Protein AF-T0ZL33-F1 (afdb_monomer_lite)

Organism: NCBI:txid410659

Structure (mmCIF, N/CA/C/O backbone):
data_AF-T0ZL33-F1
#
_entry.id   AF-T0ZL33-F1
#
loop_
_atom_site.group_PDB
_atom_site.id
_atom_site.type_symbol
_atom_site.label_atom_id
_atom_site.label_alt_id
_atom_site.label_comp_id
_atom_site.label_asym_id
_atom_site.label_entity_id
_atom_site.label_seq_id
_atom_site.pdbx_PDB_ins_code
_atom_site.Cartn_x
_atom_site.Cartn_y
_atom_site.Cartn_z
_atom_site.occupancy
_atom_site.B_iso_or_equiv
_atom_site.auth_seq_id
_atom_site.auth_comp_id
_atom_site.auth_asym_id
_atom_site.auth_atom_id
_atom_site.pdbx_PDB_model_num
ATOM 1 N N . MET A 1 1 ? -20.152 -10.046 13.032 1.00 84.88 1 MET A N 1
ATOM 2 C CA . MET A 1 1 ? -20.599 -8.985 12.098 1.00 84.88 1 MET A CA 1
ATOM 3 C C . MET A 1 1 ? -19.431 -8.149 11.570 1.00 84.88 1 MET A C 1
ATOM 5 O O . MET A 1 1 ? -19.136 -8.280 10.393 1.00 84.88 1 MET A O 1
ATOM 9 N N . TRP A 1 2 ? -18.738 -7.336 12.386 1.00 95.06 2 TRP A N 1
ATOM 10 C CA . TRP A 1 2 ? -17.599 -6.512 11.920 1.00 95.06 2 TRP A CA 1
ATOM 11 C C . TRP A 1 2 ? -16.377 -7.321 11.488 1.00 95.06 2 TRP A C 1
ATOM 13 O O . TRP A 1 2 ? -15.797 -7.052 10.443 1.00 95.06 2 TRP A O 1
ATOM 23 N N . VAL A 1 3 ? -16.032 -8.362 12.246 1.00 95.75 3 VAL A N 1
ATOM 24 C CA . VAL A 1 3 ? -14.968 -9.305 11.871 1.00 95.75 3 VAL A CA 1
ATOM 25 C C . VAL A 1 3 ? -15.280 -9.951 10.525 1.00 95.75 3 VAL A C 1
ATOM 27 O O . VAL A 1 3 ? -14.455 -9.922 9.628 1.00 95.75 3 VAL A O 1
ATOM 30 N N . ASP A 1 4 ? -16.504 -10.442 10.325 1.00 96.56 4 ASP A N 1
ATOM 31 C CA . ASP A 1 4 ? -16.884 -11.087 9.061 1.00 96.56 4 ASP A CA 1
ATOM 32 C C . ASP A 1 4 ? -16.898 -10.107 7.876 1.00 96.56 4 ASP A C 1
ATOM 34 O O . ASP A 1 4 ? -16.782 -10.537 6.733 1.00 96.56 4 ASP A O 1
ATOM 38 N N . ARG A 1 5 ? -17.065 -8.800 8.123 1.00 96.81 5 ARG A N 1
ATOM 39 C CA . ARG A 1 5 ? -16.884 -7.757 7.101 1.00 96.81 5 ARG A CA 1
ATOM 40 C C . ARG A 1 5 ? -15.403 -7.547 6.784 1.00 96.81 5 ARG A C 1
ATOM 42 O O . ARG A 1 5 ? -15.062 -7.479 5.614 1.00 96.81 5 ARG A O 1
ATOM 49 N N . ALA A 1 6 ? -14.536 -7.516 7.797 1.00 96.69 6 ALA A N 1
ATOM 50 C CA . ALA A 1 6 ? -13.084 -7.422 7.623 1.00 96.69 6 ALA A CA 1
ATOM 51 C C . ALA A 1 6 ? -12.513 -8.615 6.842 1.00 96.69 6 ALA A C 1
ATOM 53 O O . ALA A 1 6 ? -11.713 -8.445 5.925 1.00 96.69 6 ALA A O 1
ATOM 54 N N . LEU A 1 7 ? -12.965 -9.828 7.172 1.00 96.06 7 LEU A N 1
ATOM 55 C CA . LEU A 1 7 ? -12.527 -11.042 6.486 1.00 96.06 7 LEU A CA 1
ATOM 56 C C . LEU A 1 7 ? -12.995 -11.052 5.035 1.00 96.06 7 LEU A C 1
ATOM 58 O O . LEU A 1 7 ? -12.178 -11.287 4.158 1.00 96.06 7 LEU A O 1
ATOM 62 N N . ARG A 1 8 ? -14.258 -10.686 4.775 1.00 96.75 8 ARG A N 1
ATOM 63 C CA . ARG A 1 8 ? -14.769 -10.532 3.405 1.00 96.75 8 ARG A CA 1
ATOM 64 C C . ARG A 1 8 ? -14.008 -9.473 2.613 1.00 96.75 8 ARG A C 1
ATOM 66 O O . ARG A 1 8 ? -13.674 -9.697 1.459 1.00 96.75 8 ARG A O 1
ATOM 73 N N . ALA A 1 9 ? -13.711 -8.330 3.231 1.00 95.94 9 ALA A N 1
ATOM 74 C CA . ALA A 1 9 ? -12.959 -7.260 2.583 1.00 95.94 9 ALA A CA 1
ATOM 75 C C . ALA A 1 9 ? -11.508 -7.659 2.270 1.00 95.94 9 ALA A C 1
ATOM 77 O O . ALA A 1 9 ? -10.934 -7.120 1.331 1.00 95.94 9 ALA A O 1
ATOM 78 N N . SER A 1 10 ? -10.922 -8.594 3.028 1.00 96.12 10 SER A N 1
ATOM 79 C CA . SER A 1 10 ? -9.551 -9.079 2.819 1.00 96.12 10 SER A CA 1
ATOM 80 C C . SER A 1 10 ? -9.443 -10.410 2.065 1.00 96.12 10 SER A C 1
ATOM 82 O O . SER A 1 10 ? -8.356 -10.987 1.995 1.00 96.12 10 SER A O 1
ATOM 84 N N . GLU A 1 11 ? -10.534 -10.899 1.469 1.00 95.19 11 GLU A N 1
ATOM 85 C CA . GLU A 1 11 ? -10.508 -12.105 0.638 1.00 95.19 11 GLU A CA 1
ATOM 86 C C . GLU A 1 11 ? -9.528 -11.955 -0.539 1.00 95.19 11 GLU A C 1
ATOM 88 O O . GLU A 1 11 ? -9.545 -10.967 -1.271 1.00 95.19 11 GLU A O 1
ATOM 93 N N . GLY A 1 12 ? -8.660 -12.955 -0.719 1.00 92.44 12 GLY A N 1
ATOM 94 C CA . GLY A 1 12 ? -7.646 -12.968 -1.779 1.00 92.44 12 GLY A CA 1
ATOM 95 C C . GLY A 1 12 ? -6.388 -12.140 -1.493 1.00 92.44 12 GLY A C 1
ATOM 96 O O . GLY A 1 12 ? -5.542 -12.028 -2.376 1.00 92.44 12 GLY A O 1
ATOM 97 N N . ILE A 1 13 ? -6.243 -11.578 -0.288 1.00 93.44 13 ILE A N 1
ATOM 98 C CA . ILE A 1 13 ? 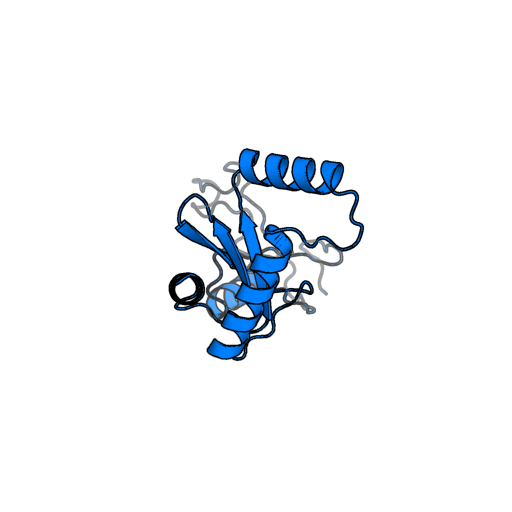-5.062 -10.809 0.122 1.00 93.44 13 ILE A CA 1
ATOM 99 C C . ILE A 1 13 ? -4.279 -11.597 1.169 1.00 93.44 13 ILE A C 1
ATOM 101 O O . ILE A 1 13 ? -4.837 -12.062 2.161 1.00 93.44 13 ILE A O 1
ATOM 105 N N . GLU A 1 14 ? -2.968 -11.705 0.971 1.00 93.62 14 GLU A N 1
ATOM 106 C CA . GLU A 1 14 ? -2.056 -12.302 1.944 1.00 93.62 14 GLU A CA 1
ATOM 107 C C . GLU A 1 14 ? -1.624 -11.260 2.981 1.00 93.62 14 GLU A C 1
ATOM 109 O O . GLU A 1 14 ? -1.076 -10.211 2.639 1.00 93.62 14 GLU A O 1
ATOM 114 N N . TRP A 1 15 ? -1.868 -11.545 4.259 1.00 95.50 15 TRP A N 1
ATOM 115 C CA . TRP A 1 15 ? -1.455 -10.693 5.371 1.00 95.50 15 TRP A CA 1
ATOM 116 C C . TRP A 1 15 ? -1.349 -11.498 6.665 1.00 95.50 15 TRP A C 1
ATOM 118 O O . TRP A 1 15 ? -2.025 -12.506 6.869 1.00 95.50 15 TRP A O 1
ATOM 128 N N . HIS A 1 16 ? -0.500 -11.018 7.562 1.00 95.81 16 HIS A N 1
ATOM 129 C CA . HIS A 1 16 ? -0.327 -11.527 8.912 1.00 95.81 16 HIS A CA 1
ATOM 130 C C . HIS A 1 16 ? -0.332 -10.392 9.939 1.00 95.81 16 HIS A C 1
ATOM 132 O O . HIS A 1 16 ? -0.976 -10.517 10.978 1.00 95.81 16 HIS A O 1
ATOM 138 N N . ARG A 1 17 ? 0.333 -9.264 9.651 1.00 96.44 17 ARG A N 1
ATOM 139 C CA . ARG A 1 17 ? 0.303 -8.069 10.513 1.00 96.44 17 ARG A CA 1
ATOM 140 C C . ARG A 1 17 ? -0.773 -7.101 10.055 1.00 96.44 17 ARG A C 1
ATOM 142 O O . ARG A 1 17 ? -0.819 -6.738 8.880 1.00 96.44 17 ARG A O 1
ATOM 149 N N . PHE A 1 18 ? -1.585 -6.612 10.982 1.00 97.31 18 PHE A N 1
ATOM 150 C CA . PHE A 1 18 ? -2.659 -5.683 10.648 1.00 97.31 18 PHE A CA 1
ATOM 151 C C . PHE A 1 18 ? -2.865 -4.608 11.711 1.00 97.31 18 PHE A C 1
ATOM 153 O O . PHE A 1 18 ? -2.431 -4.737 12.855 1.00 97.31 18 PHE A O 1
ATOM 160 N N . SER A 1 19 ? -3.569 -3.546 11.331 1.00 97.31 19 SER A N 1
ATOM 161 C CA . SER A 1 19 ? -4.074 -2.548 12.271 1.00 97.31 19 SER A CA 1
ATOM 162 C C . SER A 1 19 ? -5.563 -2.296 12.054 1.00 97.31 19 SER A C 1
ATOM 164 O O . SER A 1 19 ? -6.103 -2.526 10.971 1.00 97.31 19 SER A O 1
ATOM 166 N N . CYS A 1 20 ? -6.238 -1.864 13.117 1.00 96.62 20 CYS A N 1
ATOM 167 C CA . CYS A 1 20 ? -7.665 -1.566 13.117 1.00 96.62 20 CYS A CA 1
ATOM 168 C C . CYS A 1 20 ? -7.889 -0.089 13.431 1.00 96.62 20 CYS A C 1
ATOM 170 O O . CYS A 1 20 ? -7.389 0.428 14.432 1.00 96.62 20 CYS A O 1
ATOM 172 N N . GLY A 1 21 ? -8.668 0.572 12.587 1.00 95.75 21 GLY A N 1
ATOM 173 C CA . GLY A 1 21 ? -9.170 1.921 12.778 1.00 95.75 21 GLY A CA 1
ATOM 174 C C . GLY A 1 21 ? -10.690 1.948 12.699 1.00 95.75 21 GLY A C 1
ATOM 175 O O . GLY A 1 21 ? -11.322 1.051 12.147 1.00 95.75 21 GLY A O 1
ATOM 176 N N . SER A 1 22 ? -11.289 3.015 13.212 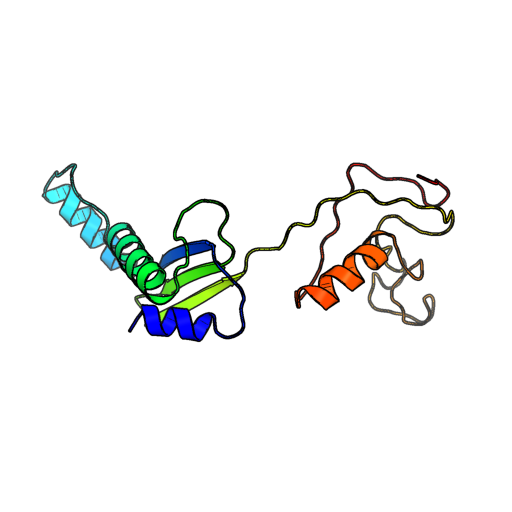1.00 96.12 22 SER A N 1
ATOM 177 C CA . SER A 1 22 ? -12.726 3.241 13.092 1.00 96.12 22 SER A CA 1
ATOM 178 C C . SER A 1 22 ? -13.029 4.707 12.822 1.00 96.12 22 SER A C 1
ATOM 180 O O . SER A 1 22 ? -12.347 5.600 13.336 1.00 96.12 22 SER A O 1
ATOM 182 N N . CYS A 1 23 ? -14.045 4.941 11.997 1.00 94.88 23 CYS A N 1
ATOM 183 C CA . CYS A 1 23 ? -14.660 6.233 11.746 1.00 94.88 23 CYS A CA 1
ATOM 184 C C . CYS A 1 23 ? -16.007 6.288 12.475 1.00 94.88 23 CYS A C 1
ATOM 186 O O . CYS A 1 23 ? -16.760 5.313 12.467 1.00 94.88 23 CYS A O 1
ATOM 188 N N . TRP A 1 24 ? -16.277 7.420 13.119 1.00 94.31 24 TRP A N 1
ATOM 189 C CA . TRP A 1 24 ? -17.452 7.653 13.954 1.00 94.31 24 TRP A CA 1
ATOM 190 C C . TRP A 1 24 ? -18.067 8.995 13.589 1.00 94.31 24 TRP A C 1
ATOM 192 O O . TRP A 1 24 ? -17.354 9.899 13.147 1.00 94.31 24 TRP A O 1
ATOM 202 N N . ASP A 1 25 ? -19.367 9.128 13.833 1.00 93.75 25 ASP A N 1
ATOM 203 C CA . ASP A 1 25 ? -20.057 10.410 13.762 1.00 93.75 25 ASP A CA 1
ATOM 204 C C . ASP A 1 25 ? -19.369 11.445 14.683 1.00 93.75 25 ASP A C 1
ATOM 206 O O . ASP A 1 25 ? -19.235 11.192 15.888 1.00 93.75 25 ASP A O 1
ATOM 210 N N . PRO A 1 26 ? -18.919 12.598 14.149 1.00 92.94 26 PRO A N 1
ATOM 211 C CA . PRO A 1 26 ? -18.339 13.668 14.953 1.00 92.94 26 PRO A CA 1
ATOM 212 C C . PRO A 1 26 ? -19.240 14.134 16.101 1.00 92.94 26 PRO A C 1
ATOM 214 O O . PRO A 1 26 ? -18.723 14.471 17.164 1.00 92.94 26 PRO A O 1
ATOM 217 N N . GLU A 1 27 ? -20.568 14.120 15.929 1.00 94.25 27 GLU A N 1
ATOM 218 C CA . GLU A 1 27 ? -21.503 14.504 16.992 1.00 94.25 27 GLU A CA 1
ATOM 219 C C . GLU A 1 27 ? -21.451 13.513 18.163 1.00 94.25 27 GLU A C 1
ATOM 221 O O . GLU A 1 27 ? -21.470 13.910 19.329 1.00 94.25 27 GLU A O 1
ATOM 226 N N . LEU A 1 28 ? -21.315 12.217 17.870 1.00 92.75 28 LEU A N 1
ATOM 227 C CA . LEU A 1 28 ? -21.179 11.181 18.893 1.00 92.75 28 LEU A CA 1
ATOM 228 C C . LEU A 1 28 ? -19.884 11.362 19.691 1.00 92.75 28 LEU A C 1
ATOM 230 O O . LEU A 1 28 ? -19.913 11.287 20.919 1.00 92.75 28 LEU A O 1
ATOM 234 N N . LEU A 1 29 ? -18.770 11.641 19.008 1.00 92.50 29 LEU A N 1
ATOM 235 C CA . LEU A 1 29 ? -17.483 11.887 19.666 1.00 92.50 29 LEU A CA 1
ATOM 236 C C . LEU A 1 29 ? -17.516 13.158 20.528 1.00 92.50 29 LEU A C 1
ATOM 238 O O . LEU A 1 29 ? -17.018 13.145 21.650 1.00 92.50 29 LEU A O 1
ATOM 242 N N . ALA A 1 30 ? -18.160 14.229 20.053 1.00 92.88 30 ALA A N 1
ATOM 243 C CA . ALA A 1 30 ? -18.323 15.459 20.829 1.00 92.88 30 ALA A CA 1
ATOM 244 C C . ALA A 1 30 ? -19.177 15.241 22.091 1.00 92.88 30 ALA A C 1
ATOM 246 O O . ALA A 1 30 ? -18.887 15.794 23.151 1.00 92.88 30 ALA A O 1
ATOM 247 N N . ARG A 1 31 ? -20.219 14.404 22.002 1.00 93.38 31 ARG A N 1
ATOM 248 C CA . ARG A 1 31 ? -21.046 14.026 23.159 1.00 93.38 31 ARG A CA 1
ATOM 249 C C . ARG A 1 31 ? -20.272 13.193 24.182 1.00 93.38 31 ARG A C 1
ATOM 251 O O . ARG A 1 31 ? -20.464 13.397 25.377 1.00 93.38 31 ARG A O 1
ATOM 258 N N . GLU A 1 32 ? -19.414 12.278 23.732 1.00 92.50 32 GLU A N 1
ATOM 259 C CA . GLU A 1 32 ? -18.500 11.529 24.608 1.00 92.50 32 GLU A CA 1
ATOM 260 C C . GLU A 1 32 ? -17.546 12.478 25.348 1.00 92.50 32 GLU A C 1
ATOM 262 O O . GLU A 1 32 ? -17.424 12.400 26.570 1.00 92.50 32 GLU A O 1
ATOM 267 N N . GLU A 1 33 ? -16.931 13.420 24.632 1.00 89.56 33 GLU A N 1
ATOM 268 C CA . GLU A 1 33 ? -16.006 14.398 25.213 1.00 89.56 33 GLU A CA 1
ATOM 269 C C . GLU A 1 33 ? -16.697 15.327 26.230 1.00 89.56 33 GLU A C 1
ATOM 271 O O . GLU A 1 33 ? -16.160 15.579 27.315 1.00 89.56 33 GLU A O 1
ATOM 276 N N . ALA A 1 34 ? -17.921 15.781 25.934 1.00 92.19 34 ALA A N 1
ATOM 277 C CA . ALA A 1 34 ? -18.726 16.567 26.869 1.00 92.19 34 ALA A CA 1
ATOM 278 C C . ALA A 1 34 ? -19.033 15.782 28.156 1.00 92.19 34 ALA A C 1
ATOM 280 O O . ALA A 1 34 ? -18.857 16.308 29.256 1.00 92.19 34 ALA A O 1
ATOM 281 N N . LEU A 1 35 ? -19.415 14.507 28.025 1.00 90.50 35 LEU A N 1
ATOM 282 C CA . LEU A 1 35 ? -19.683 13.624 29.160 1.00 90.50 35 LEU A CA 1
ATOM 283 C C . LEU A 1 35 ? -18.431 13.414 30.022 1.00 90.50 35 LEU A C 1
ATOM 285 O O . LEU A 1 35 ? -18.501 13.446 31.249 1.00 90.50 35 LEU A O 1
ATOM 289 N N . TRP A 1 36 ? -17.268 13.214 29.404 1.00 89.38 36 TRP A N 1
ATOM 290 C CA . TRP A 1 36 ? -16.011 13.081 30.143 1.00 89.38 36 TRP A CA 1
ATOM 291 C C . TRP A 1 36 ? -15.631 14.349 30.891 1.00 89.38 36 TRP A C 1
ATOM 293 O O . TRP A 1 36 ? -15.173 14.266 32.031 1.00 89.38 36 TRP A O 1
ATOM 303 N N . THR A 1 37 ? -15.852 15.506 30.269 1.00 88.50 37 THR A N 1
ATOM 304 C CA . THR A 1 37 ? -15.626 16.810 30.898 1.00 88.50 37 THR A CA 1
ATOM 305 C C . THR A 1 37 ? -16.522 16.991 32.121 1.00 88.50 37 THR A C 1
ATOM 307 O O . THR A 1 37 ? -16.050 17.440 33.162 1.00 88.50 37 THR A O 1
ATOM 310 N N . GLU A 1 38 ? -17.794 16.596 32.021 1.00 91.88 38 GLU A N 1
ATOM 311 C CA . GLU A 1 38 ? -18.757 16.664 33.124 1.00 91.88 38 GLU A CA 1
ATOM 312 C C . GLU A 1 38 ? -18.390 15.723 34.283 1.00 91.88 38 GLU A C 1
ATOM 314 O O . GLU A 1 38 ? -18.449 16.114 35.447 1.00 91.88 38 GLU A O 1
ATOM 319 N N . ILE A 1 39 ? -17.971 14.491 33.975 1.00 91.00 39 ILE A N 1
ATOM 320 C CA . ILE A 1 39 ? -17.614 13.481 34.983 1.00 91.00 39 ILE A CA 1
ATOM 321 C C . ILE A 1 39 ? -16.241 13.768 35.619 1.00 91.00 39 ILE A C 1
ATOM 323 O O . ILE A 1 39 ? -16.000 13.383 36.764 1.00 91.00 39 ILE A O 1
ATOM 327 N N . GLY A 1 40 ? -15.321 14.417 34.895 1.00 85.44 40 GLY A N 1
ATOM 328 C CA . GLY A 1 40 ? -13.985 14.768 35.389 1.00 85.44 40 GLY A CA 1
ATOM 329 C C . GLY A 1 40 ? -13.068 13.564 35.644 1.00 85.44 40 GLY A C 1
ATOM 330 O O . GLY A 1 40 ? -12.184 13.624 36.499 1.00 85.44 40 GLY A O 1
ATOM 331 N N . THR A 1 41 ? -13.279 12.445 34.943 1.00 80.50 41 THR A N 1
ATOM 332 C CA . THR A 1 41 ? -12.502 11.210 35.142 1.00 80.50 41 THR A CA 1
ATOM 333 C C . THR A 1 41 ? -11.253 11.156 34.263 1.00 80.50 41 THR A C 1
ATOM 335 O O . THR A 1 41 ? -11.308 11.403 33.063 1.00 80.50 41 THR A O 1
ATOM 338 N N . ALA A 1 42 ? -10.124 10.751 34.848 1.00 77.69 42 ALA A N 1
ATOM 339 C CA . ALA A 1 42 ? -8.878 10.488 34.122 1.00 77.69 42 ALA A CA 1
ATOM 340 C C . ALA A 1 42 ? -8.785 9.054 33.556 1.00 77.69 42 ALA A C 1
ATOM 342 O O . ALA A 1 42 ? -7.794 8.707 32.920 1.00 77.69 42 ALA A O 1
ATOM 343 N N . TRP A 1 43 ? -9.790 8.207 33.813 1.00 79.88 43 TRP A N 1
ATOM 344 C CA . TRP A 1 43 ? -9.756 6.765 33.522 1.00 79.88 43 TRP A CA 1
ATOM 345 C C . TRP A 1 43 ? -10.615 6.352 32.317 1.00 79.88 43 TRP A C 1
ATOM 347 O O . TRP A 1 43 ? -10.825 5.161 32.094 1.00 79.88 43 TRP A O 1
ATOM 357 N N . GLY A 1 44 ? -11.148 7.317 31.563 1.00 80.75 44 GLY A N 1
ATOM 358 C CA . GLY A 1 44 ? -11.970 7.054 30.383 1.00 80.75 44 GLY A CA 1
ATOM 359 C C . GLY A 1 44 ? -11.141 6.561 29.197 1.00 80.75 44 GLY A C 1
ATOM 360 O O . GLY A 1 44 ? -10.117 7.147 28.853 1.00 80.75 44 GLY A O 1
ATOM 361 N N . GLU A 1 45 ? -11.602 5.497 28.545 1.00 88.56 45 GLU A N 1
ATOM 362 C CA . GLU A 1 45 ? -11.127 5.102 27.221 1.00 88.56 45 GLU A CA 1
ATOM 363 C C . GLU A 1 45 ? -12.156 5.521 26.171 1.00 88.56 45 GLU A C 1
ATOM 365 O O . GLU A 1 45 ? -13.344 5.264 26.356 1.00 88.56 45 GLU A O 1
ATOM 370 N N . SER A 1 46 ? -11.704 6.112 25.057 1.00 90.69 46 SER A N 1
ATOM 371 C CA . SER A 1 46 ? -12.613 6.520 23.976 1.00 90.69 46 SER A CA 1
ATOM 372 C C . SER A 1 46 ? -13.286 5.321 23.340 1.00 90.69 46 SER A C 1
ATOM 374 O O . SER A 1 46 ? -12.662 4.272 23.142 1.00 90.69 46 SER A O 1
ATOM 376 N N . ILE A 1 47 ? -14.527 5.510 22.902 1.00 92.31 47 ILE A N 1
ATOM 377 C CA . ILE A 1 47 ? -15.272 4.518 22.130 1.00 92.31 47 ILE A CA 1
ATOM 378 C C . ILE A 1 47 ? -14.461 4.025 20.926 1.00 92.31 47 ILE A C 1
ATOM 380 O O . ILE A 1 47 ? -14.451 2.833 20.622 1.00 92.31 47 ILE A O 1
ATOM 384 N N . ARG A 1 48 ? -13.686 4.924 20.305 1.00 93.06 48 ARG A N 1
ATOM 385 C CA . ARG A 1 48 ? -12.756 4.612 19.217 1.00 93.06 48 ARG A CA 1
ATOM 386 C C . ARG A 1 48 ? -11.677 3.621 19.654 1.00 93.06 48 ARG A C 1
ATOM 388 O O . ARG A 1 48 ? -11.463 2.621 18.970 1.00 93.06 48 ARG A O 1
ATOM 395 N N . SER A 1 49 ? -10.981 3.898 20.757 1.00 92.81 49 SER A N 1
ATOM 396 C CA . SER A 1 49 ? -9.908 3.033 21.263 1.00 92.81 49 SER A CA 1
ATOM 397 C C . SER A 1 49 ? -10.453 1.678 21.710 1.00 92.81 49 SER A C 1
ATOM 399 O O . SER A 1 49 ? -9.944 0.639 21.280 1.00 92.81 49 SER A O 1
ATOM 401 N N . ALA A 1 50 ? -11.547 1.686 22.476 1.00 94.56 50 ALA A N 1
ATOM 402 C CA . ALA A 1 50 ? -12.188 0.476 22.971 1.00 94.56 50 ALA A CA 1
ATOM 403 C C . ALA A 1 50 ? -12.655 -0.421 21.815 1.00 94.56 50 ALA A C 1
ATOM 405 O O . ALA A 1 50 ? -12.342 -1.612 21.785 1.00 94.56 50 ALA A O 1
ATOM 406 N N . PHE A 1 51 ? -13.337 0.156 20.820 1.00 95.56 51 PHE A N 1
ATOM 407 C CA . PHE A 1 51 ? -13.786 -0.572 19.638 1.00 95.56 51 PHE A CA 1
ATOM 408 C C . PHE A 1 51 ? -12.617 -1.163 18.850 1.00 95.56 51 PHE A C 1
ATOM 410 O O . PHE A 1 51 ? -12.637 -2.353 18.544 1.00 95.56 51 PHE A O 1
ATOM 417 N N . ASN A 1 52 ? -11.583 -0.369 18.549 1.00 95.81 52 ASN A N 1
ATOM 418 C CA . ASN A 1 52 ? -10.439 -0.842 17.766 1.00 95.81 52 ASN A CA 1
ATOM 419 C C . ASN A 1 52 ? -9.705 -1.988 18.473 1.00 95.81 52 ASN A C 1
ATOM 421 O O . ASN A 1 52 ? -9.313 -2.953 17.817 1.00 95.81 52 ASN A O 1
ATOM 425 N N . ARG A 1 53 ? -9.550 -1.912 19.803 1.00 95.62 53 ARG A N 1
ATOM 426 C CA . ARG A 1 53 ? -8.915 -2.970 20.596 1.00 95.62 53 ARG A CA 1
ATOM 427 C C . ARG A 1 53 ? -9.729 -4.260 20.576 1.00 95.62 53 ARG A C 1
ATOM 429 O O . ARG A 1 53 ? -9.169 -5.319 20.300 1.00 95.62 53 ARG A O 1
ATOM 436 N N . GLU A 1 54 ? -11.023 -4.195 20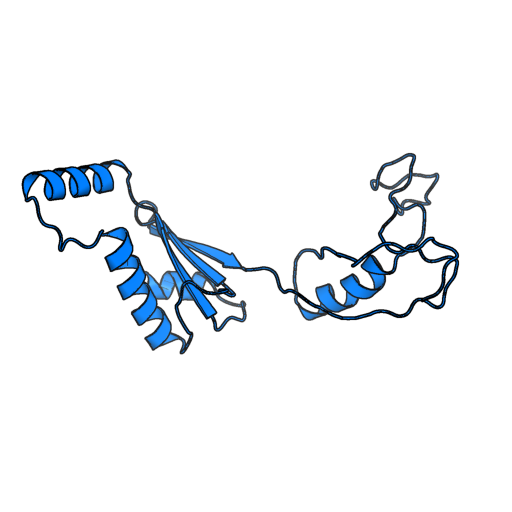.884 1.00 96.38 54 GLU A N 1
ATOM 437 C CA . GLU A 1 54 ? -11.860 -5.400 20.935 1.00 96.38 54 GLU A CA 1
ATOM 438 C C . GLU A 1 54 ? -12.059 -6.007 19.544 1.00 96.38 54 GLU A C 1
ATOM 440 O O . GLU A 1 54 ? -12.011 -7.225 19.382 1.00 96.38 54 GLU A O 1
ATOM 445 N N . TRP A 1 55 ? -12.198 -5.173 18.512 1.00 96.62 55 TRP A N 1
ATOM 446 C CA . TRP A 1 55 ? -12.266 -5.647 17.135 1.00 96.62 55 TRP 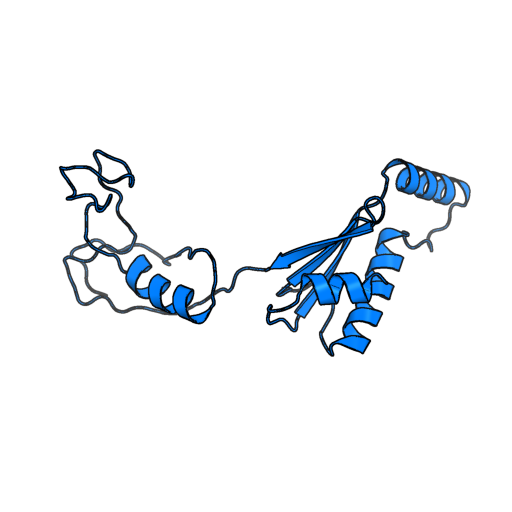A CA 1
ATOM 447 C C . TRP A 1 55 ? -10.966 -6.328 16.698 1.00 96.62 55 TRP A C 1
ATOM 449 O O . TRP A 1 55 ? -11.025 -7.414 16.119 1.00 96.62 55 TRP A O 1
ATOM 459 N N . GLY A 1 56 ? -9.813 -5.750 17.048 1.00 96.75 56 GLY A N 1
ATOM 460 C CA . GLY A 1 56 ? -8.498 -6.339 16.808 1.00 96.75 56 GLY A CA 1
ATOM 461 C C . GLY A 1 56 ? -8.370 -7.733 17.417 1.00 96.75 56 GLY A C 1
ATOM 462 O O . GLY A 1 56 ? -8.137 -8.685 16.678 1.00 96.75 56 GLY A O 1
ATOM 463 N N . LYS A 1 57 ? -8.642 -7.885 18.722 1.00 96.69 57 LYS A N 1
ATOM 464 C CA . LYS A 1 57 ? -8.604 -9.190 19.419 1.00 96.69 57 LYS A CA 1
ATOM 465 C C . LYS A 1 57 ? -9.467 -10.251 18.735 1.00 96.69 57 LYS A C 1
ATOM 467 O O . LYS A 1 57 ? -9.084 -11.415 18.645 1.00 96.69 57 LYS A O 1
ATOM 472 N N . LEU A 1 58 ? -10.651 -9.864 18.258 1.00 96.94 58 LEU A N 1
ATOM 473 C CA . LEU A 1 58 ? -11.550 -10.790 17.572 1.00 96.94 58 LEU A CA 1
ATOM 474 C C . LEU A 1 58 ? -11.033 -11.197 16.186 1.00 96.94 58 LEU A C 1
ATOM 476 O O . LEU A 1 58 ? -11.276 -12.329 15.767 1.00 96.94 58 LEU A O 1
ATOM 480 N N . ILE A 1 59 ? -10.339 -10.304 15.475 1.00 96.62 59 ILE A N 1
ATOM 481 C CA . ILE A 1 59 ? -9.653 -10.648 14.224 1.00 96.62 59 ILE A CA 1
ATOM 482 C C . ILE A 1 59 ? -8.484 -11.595 14.522 1.00 96.62 59 ILE A C 1
ATOM 484 O O . ILE A 1 59 ? -8.417 -12.652 13.899 1.00 96.62 59 ILE A O 1
ATOM 488 N N . GLU A 1 60 ? -7.635 -11.287 15.511 1.00 96.75 60 GLU A N 1
ATOM 489 C CA . GLU A 1 60 ? -6.507 -12.143 15.923 1.00 96.75 60 GLU A CA 1
ATOM 490 C C . GLU A 1 60 ? -6.976 -13.563 16.256 1.00 96.75 60 GLU A C 1
ATOM 492 O O . GLU A 1 60 ? -6.446 -14.541 15.731 1.00 96.75 60 GLU A O 1
ATOM 497 N N . ALA A 1 61 ? -8.040 -13.688 17.055 1.00 96.75 61 ALA A N 1
ATOM 498 C CA . ALA A 1 61 ? -8.609 -14.978 17.434 1.00 96.75 61 ALA A CA 1
ATOM 499 C C . ALA A 1 61 ? -9.152 -15.786 16.240 1.00 96.75 61 ALA A C 1
ATOM 501 O O . ALA A 1 61 ? -9.239 -17.011 16.313 1.00 96.75 61 ALA A O 1
ATOM 502 N N . ARG A 1 62 ? -9.551 -15.120 15.149 1.00 96.25 62 ARG A N 1
ATOM 503 C CA . ARG A 1 62 ? -10.146 -15.759 13.964 1.00 96.25 62 ARG A CA 1
ATOM 504 C C . ARG A 1 62 ? -9.130 -16.077 12.873 1.00 96.25 62 ARG A C 1
ATOM 506 O O . ARG A 1 62 ? -9.373 -17.017 12.121 1.00 96.25 62 ARG A O 1
ATOM 513 N N . THR A 1 63 ? -8.048 -15.309 12.757 1.00 95.50 63 THR A N 1
ATOM 514 C CA . THR A 1 63 ? -7.074 -15.449 11.660 1.00 95.50 63 THR A CA 1
ATOM 515 C C . THR A 1 63 ? -5.690 -15.893 12.113 1.00 95.50 63 THR A C 1
ATOM 517 O O . THR A 1 63 ? -4.893 -16.309 11.278 1.00 95.50 63 THR A O 1
ATOM 520 N N . GLY A 1 64 ? -5.374 -15.793 13.408 1.00 95.25 64 GLY A N 1
ATOM 521 C CA . GLY A 1 64 ? -4.009 -15.949 13.913 1.00 95.25 64 GLY A CA 1
ATOM 522 C C . GLY A 1 64 ? -3.070 -14.808 13.500 1.00 95.25 64 GLY A C 1
ATOM 523 O O . GLY A 1 64 ? -1.861 -14.921 13.688 1.00 95.25 64 GLY A O 1
ATOM 524 N N . GLY A 1 65 ? -3.603 -13.731 12.910 1.00 95.19 65 GLY A N 1
ATOM 525 C CA . GLY A 1 65 ? -2.847 -12.520 12.611 1.00 95.19 65 GLY A CA 1
ATOM 526 C C . GLY A 1 65 ? -2.419 -11.785 13.880 1.00 95.19 65 GLY A C 1
ATOM 527 O O . GLY A 1 65 ? -2.967 -12.010 14.957 1.00 95.19 65 GLY A O 1
ATOM 528 N N . VAL A 1 66 ? -1.458 -10.878 13.733 1.00 96.19 66 VAL A N 1
ATOM 529 C CA . VAL A 1 66 ? -0.923 -10.056 14.822 1.00 96.19 66 VAL A CA 1
ATOM 530 C C . VAL A 1 66 ? -1.384 -8.617 14.630 1.00 96.19 66 VAL A C 1
ATOM 532 O O . VAL A 1 66 ? -0.976 -7.941 13.678 1.00 96.19 66 VAL A O 1
ATOM 535 N N . GLY A 1 67 ? -2.246 -8.156 15.533 1.00 94.00 67 GLY A N 1
ATOM 536 C CA . GLY A 1 67 ? -2.725 -6.786 15.578 1.00 94.00 67 GLY A CA 1
ATOM 537 C C . GLY A 1 67 ? -1.699 -5.870 16.238 1.00 94.00 67 GLY A C 1
ATOM 538 O O . GLY A 1 67 ? -1.104 -6.195 17.266 1.00 94.00 67 GLY A O 1
ATOM 539 N N . GLY A 1 68 ? -1.482 -4.687 15.670 1.00 87.94 68 GLY A N 1
ATOM 540 C CA . GLY A 1 68 ? -0.617 -3.702 16.309 1.00 87.94 68 GLY A CA 1
ATOM 541 C C . GLY A 1 68 ? -0.378 -2.437 15.491 1.00 87.94 68 GLY A C 1
ATOM 542 O O . GLY A 1 68 ? -0.714 -2.368 14.310 1.00 87.94 68 GLY A O 1
ATOM 543 N N . PRO A 1 69 ? 0.221 -1.406 16.111 1.00 76.50 69 PRO A N 1
ATOM 544 C CA . PRO A 1 69 ? 0.506 -0.139 15.439 1.00 76.50 69 PRO A CA 1
ATOM 545 C C . PRO A 1 69 ? 1.744 -0.193 14.526 1.00 76.50 69 PRO A C 1
ATOM 547 O O . PRO A 1 69 ? 1.965 0.719 13.732 1.00 76.50 69 PRO A O 1
ATOM 550 N N . GLN A 1 70 ? 2.588 -1.220 14.644 1.00 83.31 70 GLN A N 1
ATOM 551 C CA . GLN A 1 70 ? 3.886 -1.272 13.972 1.00 83.31 70 GLN A CA 1
ATOM 552 C C . GLN A 1 70 ? 3.806 -2.005 12.630 1.00 83.31 70 GLN A C 1
ATOM 554 O O . GLN A 1 70 ? 3.519 -3.197 12.586 1.00 83.31 70 GLN A O 1
ATOM 559 N N . ALA A 1 71 ? 4.122 -1.277 11.552 1.00 88.25 71 ALA A N 1
ATOM 560 C CA . ALA A 1 71 ? 4.302 -1.784 10.185 1.00 88.25 71 ALA A CA 1
ATOM 561 C C . ALA A 1 71 ? 3.265 -2.852 9.757 1.00 88.25 71 ALA A C 1
ATOM 563 O O . ALA A 1 71 ? 3.651 -3.995 9.459 1.00 88.25 71 ALA A O 1
ATOM 564 N N . PRO A 1 72 ? 1.963 -2.495 9.742 1.00 94.81 72 PRO A N 1
ATOM 565 C CA . PRO A 1 72 ? 0.921 -3.393 9.262 1.00 94.81 72 PRO A CA 1
ATOM 566 C C . PRO A 1 72 ? 1.122 -3.704 7.775 1.00 94.81 72 PRO A C 1
ATOM 568 O O . PRO A 1 72 ? 1.692 -2.909 7.031 1.00 94.81 72 PRO A O 1
ATOM 571 N N . GLU A 1 73 ? 0.643 -4.863 7.343 1.00 95.62 73 GLU A N 1
ATOM 572 C CA . GLU A 1 73 ? 0.541 -5.245 5.928 1.00 95.62 73 GLU A CA 1
ATOM 573 C C . GLU A 1 73 ? -0.828 -4.842 5.372 1.00 95.62 73 GLU A C 1
ATOM 575 O O . GLU A 1 73 ? -0.947 -4.463 4.208 1.00 95.62 73 GLU A O 1
ATOM 580 N N . ILE A 1 74 ? -1.847 -4.839 6.236 1.00 96.44 74 ILE A N 1
ATOM 581 C CA . ILE A 1 74 ? -3.196 -4.376 5.927 1.00 96.44 74 ILE A CA 1
ATOM 582 C C . ILE A 1 74 ? -3.756 -3.515 7.066 1.00 96.44 74 ILE A C 1
ATOM 584 O O . ILE A 1 74 ? -3.562 -3.802 8.248 1.00 96.44 74 ILE A O 1
ATOM 588 N N . VAL A 1 75 ? -4.459 -2.445 6.711 1.00 97.12 75 VAL A N 1
ATOM 589 C CA . VAL A 1 75 ? -5.210 -1.603 7.649 1.00 97.12 75 VAL A CA 1
ATOM 590 C C . VAL A 1 75 ? -6.692 -1.823 7.402 1.00 97.12 75 VAL A C 1
ATOM 592 O O . VAL A 1 75 ? -7.157 -1.611 6.284 1.00 97.12 75 VAL A O 1
ATOM 595 N N . PHE A 1 76 ? -7.428 -2.216 8.437 1.00 97.44 76 PHE A N 1
ATOM 596 C CA . PHE A 1 76 ? -8.884 -2.288 8.412 1.00 97.44 76 PHE A CA 1
ATOM 597 C C . PHE A 1 76 ? -9.466 -1.004 8.999 1.00 97.44 76 PHE A C 1
ATOM 599 O O . PHE A 1 76 ? -9.155 -0.650 10.135 1.00 97.44 76 PHE A O 1
ATOM 606 N N . LEU A 1 77 ? -10.331 -0.320 8.255 1.00 97.31 77 LEU A N 1
ATOM 607 C CA . LEU A 1 77 ? -11.041 0.869 8.714 1.00 97.31 77 LEU A CA 1
ATOM 608 C C . LEU A 1 77 ? -12.541 0.576 8.750 1.00 97.31 77 LEU A C 1
ATOM 610 O O . LEU A 1 77 ? -13.174 0.426 7.710 1.00 97.31 77 LEU A O 1
ATOM 614 N N . ALA A 1 78 ? -13.111 0.477 9.948 1.00 97.19 78 ALA A N 1
ATOM 615 C CA . ALA A 1 78 ? -14.553 0.347 10.115 1.00 97.19 78 ALA A CA 1
ATOM 616 C C . ALA A 1 78 ? -15.214 1.727 10.057 1.00 97.19 78 ALA A C 1
ATOM 618 O O . ALA A 1 78 ? -15.043 2.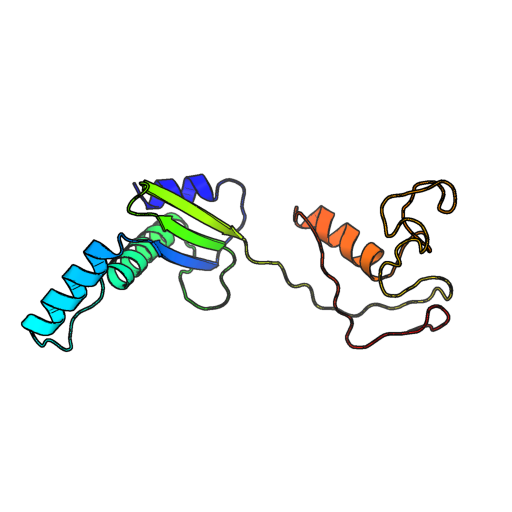534 10.970 1.00 97.19 78 ALA A O 1
ATOM 619 N N . ASP A 1 79 ? -16.007 1.989 9.025 1.00 95.25 79 ASP A N 1
ATOM 620 C CA . ASP A 1 79 ? -16.958 3.094 9.046 1.00 95.25 79 ASP A CA 1
ATOM 621 C C . ASP A 1 79 ? -18.209 2.636 9.797 1.00 95.25 79 ASP A C 1
ATOM 623 O O . ASP A 1 79 ? -19.053 1.908 9.262 1.00 95.25 79 ASP A O 1
ATOM 627 N N . VAL A 1 80 ? -18.294 3.019 11.074 1.00 93.25 80 VAL A N 1
ATOM 628 C CA . VAL A 1 80 ? -19.378 2.597 11.968 1.00 93.25 80 VAL A CA 1
ATOM 629 C C . VAL A 1 80 ? -20.714 3.183 11.518 1.00 93.25 80 VAL A C 1
ATOM 631 O O . VAL A 1 80 ? -21.731 2.494 11.606 1.00 93.25 80 VAL A O 1
ATOM 634 N N . SER A 1 81 ? -20.703 4.404 10.981 1.00 89.12 81 SER A N 1
ATOM 635 C CA . SER A 1 81 ? -21.892 5.105 10.496 1.00 89.12 81 SER A CA 1
ATOM 636 C C . SER A 1 81 ? -22.432 4.471 9.213 1.00 89.12 81 SER A C 1
ATOM 638 O O . SER A 1 81 ? -23.634 4.235 9.097 1.00 89.12 81 SER A O 1
ATOM 640 N N . ALA A 1 82 ? -21.552 4.142 8.264 1.00 91.62 82 ALA A N 1
ATOM 641 C CA . ALA A 1 82 ? -21.933 3.508 7.002 1.00 91.62 82 ALA A CA 1
ATOM 642 C C . ALA A 1 82 ? -22.155 1.991 7.124 1.00 91.62 82 ALA A C 1
ATOM 644 O O . ALA A 1 82 ? -22.766 1.371 6.253 1.00 91.62 82 ALA A O 1
ATOM 645 N N . GLY A 1 83 ? -21.650 1.358 8.185 1.00 93.44 83 GLY A N 1
ATOM 646 C CA . GLY A 1 83 ? -21.716 -0.093 8.321 1.00 93.44 83 GLY A CA 1
ATOM 647 C C . GLY A 1 83 ? -20.753 -0.828 7.379 1.00 93.44 83 GLY A C 1
ATOM 648 O O . GLY A 1 83 ? -21.041 -1.960 6.984 1.00 93.44 83 GLY A O 1
ATOM 649 N N . LEU A 1 84 ? -19.628 -0.217 7.003 1.00 95.38 84 LEU A N 1
ATOM 650 C CA . LEU A 1 84 ? -18.686 -0.759 6.016 1.00 95.38 84 LEU A CA 1
ATOM 651 C C . LEU A 1 84 ? -17.284 -0.928 6.604 1.00 95.38 84 LEU A C 1
ATOM 653 O O . LEU A 1 84 ? -16.922 -0.273 7.577 1.00 95.38 84 LEU A O 1
ATOM 657 N N . VAL A 1 85 ? -16.506 -1.844 6.027 1.00 97.56 85 VAL A N 1
ATOM 658 C CA . VAL A 1 85 ? -15.081 -1.998 6.343 1.00 97.56 85 VAL A CA 1
ATOM 659 C C . VAL A 1 85 ? -14.292 -1.752 5.074 1.00 97.56 85 VAL A C 1
ATOM 661 O O . VAL A 1 85 ? -14.427 -2.496 4.105 1.00 97.56 85 VAL A O 1
ATOM 664 N N . GLU A 1 86 ? -13.471 -0.715 5.103 1.00 96.81 86 GLU A N 1
ATOM 665 C CA . GLU A 1 86 ? -12.492 -0.432 4.068 1.00 96.81 86 GLU A CA 1
ATOM 666 C C . GLU A 1 86 ? -11.159 -1.077 4.434 1.00 96.81 86 GLU A C 1
ATOM 668 O O . GLU A 1 86 ? -10.825 -1.243 5.613 1.00 96.81 86 GLU A O 1
ATOM 673 N N . ILE A 1 87 ? -10.387 -1.439 3.413 1.00 96.62 87 ILE A N 1
ATOM 674 C CA . ILE A 1 87 ? -9.045 -1.981 3.587 1.00 96.62 87 ILE A CA 1
ATOM 675 C C . ILE A 1 87 ? -8.024 -1.135 2.843 1.00 96.62 87 ILE A C 1
ATOM 677 O O . ILE A 1 87 ? -8.252 -0.693 1.720 1.00 96.62 87 ILE A O 1
ATOM 681 N N . THR A 1 88 ? -6.865 -0.940 3.460 1.00 95.69 88 THR A N 1
ATOM 682 C CA . THR A 1 88 ? -5.691 -0.365 2.800 1.00 95.69 88 THR A CA 1
ATOM 683 C C . THR A 1 88 ? -4.551 -1.369 2.871 1.00 95.69 88 THR A C 1
ATOM 685 O O . THR A 1 88 ? -4.104 -1.719 3.961 1.00 95.69 88 THR A O 1
ATOM 688 N N . GLN A 1 89 ? -4.087 -1.839 1.712 1.00 94.88 89 GLN A N 1
ATOM 689 C CA . GLN A 1 89 ? -2.905 -2.696 1.607 1.00 94.88 89 GLN A CA 1
ATOM 690 C C . GLN A 1 89 ? -1.645 -1.830 1.649 1.00 94.88 89 GLN A C 1
ATOM 692 O O . GLN A 1 89 ? -1.532 -0.848 0.909 1.00 94.88 89 GLN A O 1
ATOM 697 N N . MET A 1 90 ? -0.696 -2.181 2.511 1.00 94.56 90 MET A N 1
ATOM 698 C CA . MET A 1 90 ? 0.546 -1.430 2.654 1.00 94.56 90 MET A CA 1
ATOM 699 C C . MET A 1 90 ? 1.563 -1.839 1.576 1.00 94.56 90 MET A C 1
ATOM 701 O O . MET A 1 90 ? 1.629 -3.011 1.207 1.00 94.56 90 MET A O 1
ATOM 705 N N . PRO A 1 91 ? 2.385 -0.904 1.056 1.00 94.25 91 PRO A N 1
ATOM 706 C CA . PRO A 1 91 ? 3.370 -1.229 0.028 1.00 94.25 91 PRO A CA 1
ATOM 707 C C . PRO A 1 91 ? 4.406 -2.258 0.495 1.00 94.25 91 PRO A C 1
ATOM 709 O O . PRO A 1 91 ? 4.933 -2.167 1.606 1.00 94.25 91 PRO A O 1
ATOM 712 N N . LEU A 1 92 ? 4.781 -3.173 -0.402 1.00 92.56 92 LEU A N 1
ATOM 713 C CA . LEU A 1 92 ? 5.932 -4.051 -0.214 1.00 92.56 92 LEU A CA 1
ATOM 714 C C . LEU A 1 92 ? 7.229 -3.292 -0.520 1.00 92.56 92 LEU A C 1
ATOM 716 O O . LEU A 1 92 ? 7.408 -2.759 -1.616 1.00 92.56 92 LEU A O 1
ATOM 720 N N . TYR A 1 93 ? 8.166 -3.294 0.427 1.00 93.38 93 TYR A N 1
ATOM 721 C CA . TYR A 1 93 ? 9.487 -2.697 0.243 1.00 93.38 93 TYR A CA 1
ATOM 722 C C . TYR A 1 93 ? 10.528 -3.775 -0.049 1.00 93.38 93 TYR A C 1
ATOM 724 O O . TYR A 1 93 ? 10.836 -4.607 0.802 1.00 93.38 93 TYR A O 1
ATOM 732 N N . LEU A 1 94 ? 11.112 -3.726 -1.246 1.00 94.31 94 LEU A N 1
ATOM 733 C CA . LEU A 1 94 ? 12.236 -4.573 -1.639 1.00 94.31 94 LEU A CA 1
ATOM 734 C C . LEU A 1 94 ? 13.526 -3.755 -1.592 1.00 94.31 94 LEU A C 1
ATOM 736 O O . LEU A 1 94 ? 13.627 -2.699 -2.216 1.00 94.31 94 LEU A O 1
ATOM 740 N N . LYS A 1 95 ? 14.526 -4.251 -0.862 1.00 95.75 95 LYS A N 1
ATOM 741 C CA . LYS A 1 95 ? 15.852 -3.632 -0.768 1.00 95.75 95 LYS A CA 1
ATOM 742 C C . LYS A 1 95 ? 16.901 -4.582 -1.323 1.00 95.75 95 LYS A C 1
ATOM 744 O O . LYS A 1 95 ? 16.938 -5.754 -0.964 1.00 95.75 95 LYS A O 1
ATOM 749 N N . GLY A 1 96 ? 17.795 -4.053 -2.146 1.00 94.94 96 GLY A N 1
ATOM 750 C CA . GLY A 1 96 ? 18.883 -4.823 -2.731 1.00 94.94 96 GLY A CA 1
ATOM 751 C C . GLY A 1 96 ? 19.956 -3.931 -3.337 1.00 94.94 96 GLY A C 1
ATOM 752 O O . GLY A 1 96 ? 19.984 -2.721 -3.110 1.00 94.94 96 GLY A O 1
ATOM 753 N N . ARG A 1 97 ? 20.846 -4.553 -4.105 1.00 95.12 97 ARG A N 1
ATOM 754 C CA . ARG A 1 97 ? 21.841 -3.892 -4.954 1.00 95.12 97 ARG A CA 1
ATOM 755 C C . ARG A 1 97 ? 21.698 -4.459 -6.361 1.00 95.12 97 ARG A C 1
ATOM 757 O O . ARG A 1 97 ? 21.371 -5.636 -6.499 1.00 95.12 97 ARG A O 1
ATOM 764 N N . TYR A 1 98 ? 21.939 -3.639 -7.373 1.00 94.50 98 TYR A N 1
ATOM 765 C CA . TYR A 1 98 ? 21.998 -4.082 -8.762 1.00 94.50 98 TYR A CA 1
ATOM 766 C C . TYR A 1 98 ? 23.399 -3.829 -9.315 1.00 94.50 98 TYR A C 1
ATOM 768 O O . TYR A 1 98 ? 24.107 -2.950 -8.827 1.00 94.50 98 TYR A O 1
ATOM 776 N N . LEU A 1 99 ? 23.767 -4.609 -10.327 1.00 94.88 99 LEU A N 1
ATOM 777 C CA . LEU A 1 99 ? 24.945 -4.379 -11.153 1.00 94.88 99 LEU A CA 1
ATOM 778 C C . LEU A 1 99 ? 24.461 -3.988 -12.547 1.00 94.88 99 LEU A C 1
ATOM 780 O O . LEU A 1 99 ? 23.525 -4.595 -13.076 1.00 94.88 99 LEU A O 1
ATOM 784 N N . LYS A 1 100 ? 25.083 -2.975 -13.138 1.00 94.44 100 LYS A N 1
ATOM 785 C CA . LYS A 1 100 ? 24.761 -2.459 -14.466 1.00 94.44 100 LYS A CA 1
ATOM 786 C C . LYS A 1 100 ? 25.993 -2.591 -15.354 1.00 94.44 100 LYS A C 1
ATOM 788 O O . LYS A 1 100 ? 26.965 -1.845 -15.244 1.00 94.44 100 LYS A O 1
ATOM 793 N N . PHE A 1 101 ? 25.916 -3.531 -16.291 1.00 94.38 101 PHE A N 1
ATOM 794 C CA . PHE A 1 101 ? 26.987 -3.811 -17.251 1.00 94.38 101 PHE A CA 1
ATOM 795 C C . PHE A 1 101 ? 26.820 -3.065 -18.590 1.00 94.38 101 PHE A C 1
ATOM 797 O O . PHE A 1 101 ? 27.790 -2.901 -19.338 1.00 94.38 101 PHE A O 1
ATOM 804 N N . ASP A 1 102 ? 25.608 -2.587 -18.884 1.00 94.06 102 ASP A N 1
ATOM 805 C CA . ASP A 1 102 ? 25.239 -1.924 -20.137 1.00 94.06 102 ASP A CA 1
ATOM 806 C C . ASP A 1 102 ? 25.366 -0.393 -20.031 1.00 94.06 102 ASP A C 1
ATOM 808 O O . ASP A 1 102 ? 24.763 0.226 -19.157 1.00 94.06 102 ASP A O 1
ATOM 812 N N . ARG A 1 103 ? 26.132 0.214 -20.946 1.00 95.00 103 ARG A N 1
ATOM 813 C CA . ARG A 1 103 ? 26.388 1.667 -21.033 1.00 95.00 103 ARG A CA 1
ATOM 814 C C . ARG A 1 103 ? 25.336 2.440 -21.842 1.00 95.00 103 ARG A C 1
ATOM 816 O O . ARG A 1 103 ? 25.507 3.623 -22.109 1.00 95.00 103 ARG A O 1
ATOM 823 N N . SER A 1 104 ? 24.281 1.771 -22.287 1.00 93.88 104 SER A N 1
ATOM 824 C CA . SER A 1 104 ? 23.139 2.367 -22.986 1.00 93.88 104 SER A CA 1
ATOM 825 C C . SER A 1 104 ? 21.867 2.388 -22.130 1.00 93.88 104 SER A C 1
ATOM 827 O O . SER A 1 104 ? 20.852 2.952 -22.537 1.00 93.88 104 SER A O 1
ATOM 829 N N . LEU A 1 105 ? 21.923 1.802 -20.928 1.00 94.44 105 LEU A N 1
ATOM 830 C CA . LEU A 1 105 ? 20.774 1.605 -20.051 1.00 94.44 105 LEU A CA 1
ATOM 831 C C . LEU A 1 105 ? 20.667 2.731 -19.003 1.00 94.44 105 LEU A C 1
ATOM 833 O O . LEU A 1 105 ? 21.543 2.853 -18.145 1.00 94.44 105 LEU A O 1
ATOM 837 N N . PRO A 1 106 ? 19.606 3.553 -18.999 1.00 95.62 106 PRO A N 1
ATOM 838 C CA . PRO A 1 106 ? 19.397 4.528 -17.933 1.00 95.62 106 PRO A CA 1
ATOM 839 C C . PRO A 1 106 ? 18.998 3.862 -16.607 1.00 95.62 106 PRO A C 1
ATOM 841 O O . PRO A 1 106 ? 18.383 2.795 -16.588 1.00 95.62 106 PRO A O 1
ATOM 844 N N . GLN A 1 107 ? 19.292 4.531 -15.486 1.00 94.88 107 GLN A N 1
ATOM 845 C CA . GLN A 1 107 ? 18.882 4.074 -14.153 1.00 94.88 107 GLN A CA 1
ATOM 846 C C . GLN A 1 107 ? 17.349 4.069 -14.000 1.00 94.88 107 GLN A C 1
ATOM 848 O O . GLN A 1 107 ? 16.752 3.070 -13.608 1.00 94.88 107 GLN A O 1
ATOM 853 N N . THR A 1 108 ? 16.701 5.185 -14.336 1.00 94.94 108 THR A N 1
ATOM 854 C CA . THR A 1 108 ? 15.247 5.377 -14.215 1.00 94.94 108 THR A CA 1
ATOM 855 C C . THR A 1 108 ? 14.572 5.423 -15.578 1.00 94.94 108 THR A C 1
ATOM 857 O O . THR A 1 108 ? 15.229 5.583 -16.610 1.00 94.94 108 THR A O 1
ATOM 860 N N . ARG A 1 109 ? 13.244 5.283 -15.613 1.00 93.94 109 ARG A N 1
ATOM 861 C CA . ARG A 1 109 ? 12.471 5.448 -16.853 1.00 93.94 109 ARG A CA 1
ATOM 862 C C . ARG A 1 109 ? 12.581 6.887 -17.372 1.00 93.94 109 ARG A C 1
ATOM 864 O O . ARG A 1 109 ? 12.361 7.843 -16.633 1.00 93.94 109 ARG A O 1
ATOM 871 N N . TRP A 1 110 ? 12.869 7.052 -18.666 1.00 94.31 110 TRP A N 1
ATOM 872 C CA . TRP A 1 110 ? 12.942 8.366 -19.321 1.00 94.31 110 TRP A CA 1
ATOM 873 C C . TRP A 1 110 ? 11.773 8.550 -20.297 1.00 94.31 110 TRP A C 1
ATOM 875 O O . TRP A 1 110 ? 11.784 7.953 -21.381 1.00 94.31 110 TRP A O 1
ATOM 885 N N . PRO A 1 111 ? 10.768 9.378 -19.959 1.00 94.75 111 PRO A N 1
ATOM 886 C CA . PRO A 1 111 ? 9.671 9.692 -20.866 1.00 94.75 111 PRO A CA 1
ATOM 887 C C . PRO A 1 111 ? 10.177 10.331 -22.164 1.00 94.75 111 PRO A C 1
ATOM 889 O O . PRO A 1 111 ? 11.182 11.044 -22.181 1.00 94.75 111 PRO A O 1
ATOM 892 N N . CYS A 1 112 ? 9.478 10.085 -23.269 1.00 95.88 112 CYS A N 1
ATOM 893 C CA . CYS A 1 112 ? 9.738 10.763 -24.534 1.00 95.88 112 CYS A CA 1
ATOM 894 C C . CYS A 1 112 ? 9.561 12.278 -24.353 1.00 95.88 112 CYS A C 1
ATOM 896 O O . CYS A 1 112 ? 8.524 12.732 -23.866 1.00 95.88 112 CYS A O 1
ATOM 898 N N . ARG A 1 113 ? 10.546 13.068 -24.796 1.00 94.25 113 ARG A N 1
ATOM 899 C CA . ARG A 1 113 ? 10.546 14.534 -24.640 1.00 94.25 113 ARG A CA 1
ATOM 900 C C . ARG A 1 113 ? 9.359 15.227 -25.317 1.00 94.25 113 ARG A C 1
ATOM 902 O O . ARG A 1 113 ? 8.911 16.257 -24.830 1.00 94.25 113 ARG A O 1
ATOM 909 N N . ARG A 1 114 ? 8.834 14.659 -26.410 1.00 95.12 114 ARG A N 1
ATOM 910 C CA . ARG A 1 114 ? 7.724 15.244 -27.180 1.00 95.12 114 ARG A CA 1
ATOM 911 C C . ARG A 1 114 ? 6.348 14.926 -26.600 1.00 95.12 114 ARG A C 1
ATOM 913 O O . ARG A 1 114 ? 5.494 15.802 -26.535 1.00 95.12 114 ARG A O 1
ATOM 920 N N . CYS A 1 115 ? 6.110 13.675 -26.205 1.00 95.62 115 CYS A N 1
ATOM 921 C CA . CYS A 1 115 ? 4.783 13.220 -25.764 1.00 95.62 115 CYS A CA 1
ATOM 922 C C . CYS A 1 115 ? 4.661 12.980 -24.255 1.00 95.62 115 CYS A C 1
ATOM 924 O O . CYS A 1 115 ? 3.573 12.649 -23.791 1.00 95.62 115 CYS A O 1
ATOM 926 N N . GLN A 1 116 ? 5.755 13.122 -23.503 1.00 94.00 116 GLN A N 1
ATOM 927 C CA . GLN A 1 116 ? 5.802 12.988 -22.044 1.00 94.00 116 GLN A CA 1
ATOM 928 C C . GLN A 1 116 ? 5.221 11.664 -21.521 1.00 94.00 116 GLN A C 1
ATOM 930 O O . GLN A 1 116 ? 4.563 11.629 -20.488 1.00 94.00 116 GLN A O 1
ATOM 935 N N . GLY A 1 117 ? 5.449 10.557 -22.235 1.00 92.69 117 GLY A N 1
ATOM 936 C CA . GLY A 1 117 ? 4.963 9.238 -21.811 1.00 92.69 117 GLY A CA 1
ATOM 937 C C . GLY A 1 117 ? 3.706 8.743 -22.518 1.00 92.69 117 GLY A C 1
ATOM 938 O O . GLY A 1 117 ? 3.407 7.563 -22.391 1.00 92.69 117 GLY A O 1
ATOM 939 N N . ARG A 1 118 ? 3.006 9.591 -23.288 1.00 94.56 118 ARG A N 1
ATOM 940 C CA . ARG A 1 118 ? 1.749 9.208 -23.963 1.00 94.56 118 ARG A CA 1
ATOM 941 C C . ARG A 1 118 ? 1.918 8.247 -25.145 1.00 94.56 118 ARG A C 1
ATOM 943 O O . ARG A 1 118 ? 0.987 7.526 -25.468 1.00 94.56 118 ARG A O 1
ATOM 950 N N . GLY A 1 119 ? 3.079 8.263 -25.796 1.00 95.56 119 GLY A N 1
ATOM 951 C CA . GLY A 1 119 ? 3.284 7.627 -27.099 1.00 95.56 119 GLY A CA 1
ATOM 952 C C . GLY A 1 119 ? 3.027 8.603 -28.253 1.00 95.56 119 GLY A C 1
ATOM 953 O O . GLY A 1 119 ? 2.084 9.388 -28.235 1.00 95.56 119 GLY A O 1
ATOM 954 N N . CYS A 1 120 ? 3.922 8.613 -29.241 1.00 95.25 120 CYS A N 1
ATOM 955 C CA . CYS A 1 120 ? 3.814 9.405 -30.471 1.00 95.25 120 CYS A CA 1
ATOM 956 C C . CYS A 1 120 ? 4.698 8.806 -31.571 1.00 95.25 120 CYS A C 1
ATOM 958 O O . CYS A 1 120 ? 5.527 7.939 -31.276 1.00 95.25 120 CYS A O 1
ATOM 960 N N . ALA A 1 121 ? 4.557 9.300 -32.805 1.00 95.31 121 ALA A N 1
ATOM 961 C CA . ALA A 1 121 ? 5.333 8.845 -33.960 1.00 95.31 121 ALA A CA 1
ATOM 962 C C . ALA A 1 121 ? 6.854 8.865 -33.705 1.00 95.31 121 ALA A C 1
ATOM 964 O O . ALA A 1 121 ? 7.525 7.875 -33.972 1.00 95.31 121 ALA A O 1
ATOM 965 N N . ASP A 1 122 ? 7.377 9.924 -33.078 1.00 91.44 122 ASP A N 1
ATOM 966 C CA . ASP A 1 122 ? 8.817 10.087 -32.818 1.00 91.44 122 ASP A CA 1
ATOM 967 C C . ASP A 1 122 ? 9.419 9.013 -31.903 1.00 91.44 122 ASP A C 1
ATOM 969 O O . ASP A 1 122 ? 10.604 8.717 -31.987 1.00 91.44 122 ASP A O 1
ATOM 973 N N . CYS A 1 123 ? 8.616 8.441 -31.004 1.00 92.94 123 CYS A N 1
ATOM 974 C CA . CYS A 1 123 ? 9.054 7.378 -30.091 1.00 92.94 123 CYS A CA 1
ATOM 975 C C . CYS A 1 123 ? 8.502 6.002 -30.481 1.00 92.94 123 CYS A C 1
ATOM 977 O O . CYS A 1 123 ? 8.499 5.089 -29.653 1.00 92.94 123 CYS A O 1
ATOM 979 N N . GLY A 1 124 ? 7.954 5.870 -31.696 1.00 94.00 124 GLY A N 1
ATOM 980 C CA . GLY A 1 124 ? 7.323 4.635 -32.164 1.00 94.00 124 GLY A CA 1
ATOM 981 C C . GLY A 1 124 ? 6.159 4.174 -31.281 1.00 94.00 124 GLY A C 1
ATOM 982 O O . GLY A 1 124 ? 5.967 2.980 -31.092 1.00 94.00 124 GLY A O 1
ATOM 983 N N . GLY A 1 125 ? 5.429 5.106 -30.659 1.00 95.06 125 GLY A N 1
ATOM 984 C CA . GLY A 1 125 ? 4.303 4.802 -29.767 1.00 95.06 125 GLY A CA 1
ATOM 985 C C . GLY A 1 125 ? 4.678 4.362 -28.345 1.00 95.06 125 GLY A C 1
ATOM 986 O O . GLY A 1 125 ? 3.799 4.278 -27.497 1.00 95.06 125 GLY A O 1
ATOM 987 N N . THR A 1 126 ? 5.961 4.159 -28.032 1.00 94.56 126 THR A N 1
ATOM 988 C CA . THR A 1 126 ? 6.395 3.640 -26.715 1.00 94.56 126 THR A CA 1
ATOM 989 C C . THR A 1 126 ? 6.209 4.628 -25.562 1.00 94.56 126 THR A C 1
ATOM 991 O O . THR A 1 126 ? 6.155 4.243 -24.395 1.00 94.56 126 THR A O 1
ATOM 994 N N . GLY A 1 127 ? 6.183 5.927 -25.871 1.00 95.25 127 GLY A N 1
ATOM 995 C CA . GLY A 1 127 ? 6.174 6.996 -24.878 1.00 95.25 127 GLY A CA 1
ATOM 996 C C . GLY A 1 127 ? 7.514 7.184 -24.161 1.00 95.25 127 GLY A C 1
ATOM 997 O O . GLY A 1 127 ? 7.585 7.978 -23.222 1.00 95.25 127 GLY A O 1
ATOM 998 N N . LYS A 1 128 ? 8.587 6.506 -24.582 1.00 95.50 128 LYS A N 1
ATOM 999 C CA . LYS A 1 128 ? 9.895 6.533 -23.913 1.00 95.50 128 LYS A CA 1
ATOM 1000 C C . LYS A 1 128 ? 10.997 7.060 -24.832 1.00 95.50 128 LYS A C 1
ATOM 1002 O O . LYS A 1 128 ? 10.866 7.029 -26.051 1.00 95.50 128 LYS A O 1
ATOM 1007 N N . THR A 1 129 ? 12.069 7.573 -24.229 1.00 94.38 129 THR A N 1
ATOM 1008 C CA . THR A 1 129 ? 13.306 7.940 -24.946 1.00 94.38 129 THR A CA 1
ATOM 1009 C C . THR A 1 129 ? 14.221 6.725 -25.118 1.00 94.38 129 THR A C 1
ATOM 1011 O O . THR A 1 129 ? 14.796 6.542 -26.183 1.00 94.38 129 THR A O 1
ATOM 1014 N N . TYR A 1 130 ? 14.317 5.882 -24.087 1.00 93.44 130 TYR A N 1
ATOM 1015 C CA . TYR A 1 130 ? 15.053 4.617 -24.111 1.00 93.44 130 TYR A CA 1
ATOM 1016 C C . TYR A 1 130 ? 14.071 3.446 -23.963 1.00 93.44 130 TYR A C 1
ATOM 1018 O O . TYR A 1 130 ? 13.050 3.619 -23.291 1.00 93.44 130 TYR A O 1
ATOM 1026 N N . PRO A 1 131 ? 14.345 2.266 -24.550 1.00 92.94 131 PRO A N 1
ATOM 1027 C CA . PRO A 1 131 ? 13.410 1.137 -24.510 1.00 92.94 131 PRO A CA 1
ATOM 1028 C C . PRO A 1 131 ? 13.046 0.676 -23.089 1.00 92.94 131 PRO A C 1
ATOM 1030 O O . PRO A 1 131 ? 11.885 0.358 -22.813 1.00 92.94 131 PRO A O 1
ATOM 1033 N N . THR A 1 132 ? 14.033 0.663 -22.188 1.00 95.25 132 THR A N 1
ATOM 1034 C CA . THR A 1 132 ? 13.895 0.227 -20.792 1.00 95.25 132 THR A CA 1
ATOM 1035 C C . THR A 1 132 ? 14.907 0.940 -19.885 1.00 95.25 132 THR A C 1
ATOM 1037 O O . THR A 1 132 ? 15.750 1.700 -20.366 1.00 95.25 132 THR A O 1
ATOM 1040 N N . SER A 1 133 ? 14.827 0.693 -18.579 1.00 95.81 133 SER A N 1
ATOM 1041 C CA . SER A 1 133 ? 15.739 1.193 -17.545 1.00 95.81 133 SER A CA 1
ATOM 1042 C C . SER A 1 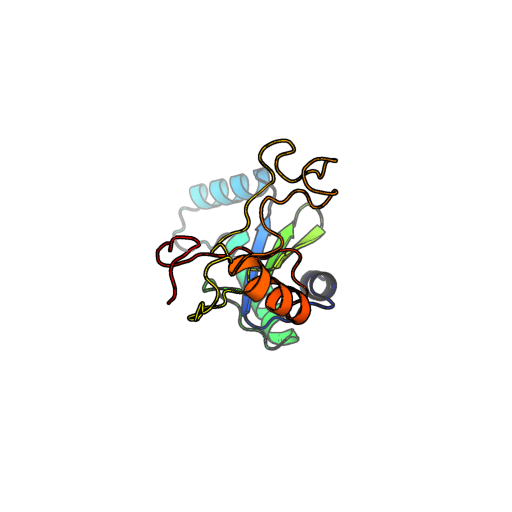133 ? 16.019 0.129 -16.478 1.00 95.81 133 SER A C 1
ATOM 1044 O O . SER A 1 133 ? 15.345 -0.902 -16.435 1.00 95.81 133 SER A O 1
ATOM 1046 N N . VAL A 1 134 ? 16.989 0.378 -15.591 1.00 95.81 134 VAL A N 1
ATOM 1047 C CA . VAL A 1 134 ? 17.230 -0.473 -14.408 1.00 95.81 134 VAL A CA 1
ATOM 1048 C C . VAL A 1 134 ? 15.966 -0.577 -13.546 1.00 95.81 134 VAL A C 1
ATOM 1050 O O . VAL A 1 134 ? 15.570 -1.677 -13.167 1.00 95.81 134 VAL A O 1
ATOM 1053 N N . GLU A 1 135 ? 15.300 0.550 -13.288 1.00 96.12 135 GLU A N 1
ATOM 1054 C CA . GLU A 1 135 ? 14.008 0.613 -12.595 1.00 96.12 135 GLU A CA 1
ATOM 1055 C C . GLU A 1 135 ? 12.973 -0.339 -13.210 1.00 96.12 135 GLU A C 1
ATOM 1057 O O . GLU A 1 135 ? 12.325 -1.089 -12.484 1.00 96.12 135 GLU A O 1
ATOM 1062 N N . GLU A 1 136 ? 12.831 -0.342 -14.537 1.00 95.75 136 GLU A N 1
ATOM 1063 C CA . GLU A 1 136 ? 11.840 -1.175 -15.223 1.00 95.75 136 GLU A CA 1
ATOM 1064 C C . GLU A 1 136 ? 12.222 -2.662 -15.202 1.00 95.75 136 GLU A C 1
ATOM 1066 O O . GLU A 1 136 ? 11.358 -3.514 -14.994 1.00 95.75 136 GLU A O 1
ATOM 1071 N N . LEU A 1 137 ? 13.514 -2.980 -15.339 1.00 96.25 137 LEU A N 1
ATOM 1072 C CA . LEU A 1 137 ? 14.020 -4.355 -15.276 1.00 96.25 137 LEU A CA 1
ATOM 1073 C C . LEU A 1 137 ? 13.874 -4.977 -13.882 1.00 96.25 137 LEU A C 1
ATOM 1075 O O . LEU A 1 137 ? 13.613 -6.174 -13.774 1.00 96.25 137 LEU A O 1
ATOM 1079 N N . LEU A 1 138 ? 14.026 -4.183 -12.820 1.00 95.69 138 LEU A N 1
ATOM 1080 C CA . LEU A 1 138 ? 13.815 -4.634 -11.443 1.00 95.69 138 LEU A CA 1
ATOM 1081 C C . LEU A 1 138 ? 12.327 -4.649 -11.068 1.00 95.69 138 LEU A C 1
ATOM 1083 O O . LEU A 1 138 ? 11.870 -5.558 -10.375 1.00 95.69 138 LEU A O 1
ATOM 1087 N N . GLY A 1 139 ? 11.567 -3.654 -11.531 1.00 95.94 139 GLY A N 1
ATOM 1088 C CA . GLY A 1 139 ? 10.149 -3.497 -11.221 1.00 95.94 139 GLY A CA 1
ATOM 1089 C C . GLY A 1 139 ? 9.271 -4.571 -11.859 1.00 95.94 139 GLY A C 1
ATOM 1090 O O . GLY A 1 139 ? 8.392 -5.105 -11.190 1.00 95.94 139 GLY A O 1
ATOM 1091 N N . ALA A 1 140 ? 9.530 -4.948 -13.115 1.00 95.69 140 ALA A N 1
ATOM 1092 C CA . ALA A 1 140 ? 8.723 -5.933 -13.838 1.00 95.69 140 ALA A CA 1
ATOM 1093 C C . ALA A 1 140 ? 8.581 -7.295 -13.117 1.00 95.69 140 ALA A C 1
ATOM 1095 O O . ALA A 1 140 ? 7.445 -7.724 -12.895 1.00 95.69 140 ALA A O 1
ATOM 1096 N N . PRO A 1 141 ? 9.665 -7.982 -12.692 1.00 95.88 141 PRO A N 1
ATOM 1097 C CA . PRO A 1 141 ? 9.536 -9.241 -11.960 1.00 95.88 141 PRO A CA 1
ATOM 1098 C C . PRO A 1 141 ? 8.919 -9.056 -10.568 1.00 95.88 141 PRO A C 1
ATOM 1100 O O . PRO A 1 141 ? 8.210 -9.948 -10.103 1.00 95.88 141 PRO A O 1
ATOM 1103 N N . ALA A 1 142 ? 9.147 -7.916 -9.905 1.00 95.44 142 ALA A N 1
ATOM 1104 C CA . ALA A 1 142 ? 8.529 -7.619 -8.614 1.00 95.44 142 ALA A CA 1
ATOM 1105 C C . ALA A 1 142 ? 7.006 -7.455 -8.744 1.00 95.44 142 ALA A C 1
ATOM 1107 O O . ALA A 1 142 ? 6.256 -8.029 -7.956 1.00 95.44 142 ALA A O 1
ATOM 1108 N N . LEU A 1 143 ? 6.543 -6.735 -9.769 1.00 95.31 143 LEU A N 1
ATOM 1109 C CA . LEU A 1 143 ? 5.125 -6.539 -10.070 1.00 95.31 143 LEU A CA 1
ATOM 1110 C C . LEU A 1 143 ? 4.444 -7.874 -10.395 1.00 95.31 143 LEU A C 1
ATOM 1112 O O . LEU A 1 143 ? 3.435 -8.219 -9.788 1.00 95.31 143 LEU A O 1
ATOM 1116 N N . ALA A 1 144 ? 5.052 -8.664 -11.288 1.00 95.56 144 ALA A N 1
ATOM 1117 C CA . ALA A 1 144 ? 4.516 -9.956 -11.709 1.00 95.56 144 ALA A CA 1
ATOM 1118 C C . ALA A 1 144 ? 4.379 -10.956 -10.550 1.00 95.56 144 ALA A C 1
ATOM 1120 O O . ALA A 1 144 ? 3.450 -11.756 -10.541 1.00 95.56 144 ALA A O 1
ATOM 1121 N N . ARG A 1 145 ? 5.299 -10.920 -9.576 1.00 94.12 145 ARG A N 1
ATOM 1122 C CA . ARG A 1 145 ? 5.269 -11.825 -8.417 1.00 94.12 145 ARG A CA 1
ATOM 1123 C C . ARG A 1 145 ? 4.371 -11.354 -7.281 1.00 94.12 145 ARG A C 1
ATOM 1125 O O . ARG A 1 145 ? 3.855 -12.195 -6.561 1.00 94.12 145 ARG A O 1
ATOM 1132 N N . SER A 1 146 ? 4.236 -10.045 -7.087 1.00 92.12 146 SER A N 1
ATOM 1133 C CA . SER A 1 146 ? 3.459 -9.484 -5.971 1.00 92.12 146 SER A CA 1
ATOM 1134 C C . SER A 1 146 ? 1.991 -9.239 -6.306 1.00 92.12 146 SER A C 1
ATOM 1136 O O . SER A 1 146 ? 1.194 -9.056 -5.395 1.00 92.12 146 SER A O 1
ATOM 1138 N N . GLY A 1 147 ? 1.629 -9.171 -7.592 1.00 90.94 147 GLY A N 1
ATOM 1139 C CA . GLY A 1 147 ? 0.284 -8.763 -8.005 1.00 90.94 147 GLY A CA 1
ATOM 1140 C C . GLY A 1 147 ? -0.028 -7.288 -7.716 1.00 90.94 147 GLY A C 1
ATOM 1141 O O . GLY A 1 147 ? -1.181 -6.877 -7.818 1.00 90.94 147 GLY A O 1
ATOM 1142 N N . ALA A 1 148 ? 0.977 -6.479 -7.357 1.00 92.69 148 ALA A N 1
ATOM 1143 C CA . ALA A 1 148 ? 0.794 -5.056 -7.100 1.00 92.69 148 ALA A CA 1
ATOM 1144 C C . ALA A 1 148 ? 0.353 -4.299 -8.368 1.00 92.69 148 ALA A C 1
ATOM 1146 O O . ALA A 1 148 ? 0.601 -4.727 -9.493 1.00 92.69 148 ALA A O 1
ATOM 1147 N N . ALA A 1 149 ? -0.267 -3.130 -8.189 1.00 92.75 149 ALA A N 1
ATOM 1148 C CA . ALA A 1 149 ? -0.714 -2.293 -9.307 1.00 92.75 149 ALA A CA 1
ATOM 1149 C C . ALA A 1 149 ? 0.421 -1.469 -9.946 1.00 92.75 149 ALA A C 1
ATOM 1151 O O . ALA A 1 149 ? 0.350 -1.111 -11.120 1.00 92.75 149 ALA A O 1
ATOM 1152 N N . ALA A 1 150 ? 1.461 -1.139 -9.174 1.00 94.75 150 ALA A N 1
ATOM 1153 C CA . ALA A 1 150 ? 2.589 -0.334 -9.630 1.00 94.75 150 ALA A CA 1
ATOM 1154 C C . ALA A 1 150 ? 3.838 -0.567 -8.769 1.00 94.75 150 ALA A C 1
ATOM 1156 O O . ALA A 1 150 ? 3.756 -1.031 -7.633 1.00 94.75 150 ALA A O 1
ATOM 1157 N N . THR A 1 151 ? 4.997 -0.168 -9.295 1.00 95.56 151 THR A N 1
ATOM 1158 C CA . THR A 1 151 ? 6.269 -0.123 -8.563 1.00 95.56 151 THR A CA 1
ATOM 1159 C C . THR A 1 151 ? 6.823 1.295 -8.527 1.00 95.56 151 THR A C 1
ATOM 1161 O O . THR A 1 151 ? 6.646 2.058 -9.476 1.00 95.56 151 THR A O 1
ATOM 1164 N N . LYS A 1 152 ? 7.565 1.625 -7.468 1.00 95.44 152 LYS A N 1
ATOM 1165 C CA . LYS A 1 152 ? 8.362 2.851 -7.376 1.00 95.44 152 LYS A CA 1
ATOM 1166 C C . LYS A 1 152 ? 9.799 2.483 -7.036 1.00 95.44 152 LYS A C 1
ATOM 1168 O O . LYS A 1 152 ? 10.036 1.786 -6.053 1.00 95.44 152 LYS A O 1
ATOM 1173 N N . PHE A 1 153 ? 10.746 2.961 -7.833 1.00 95.56 153 PHE A N 1
ATOM 1174 C CA . PHE A 1 153 ? 12.164 2.718 -7.604 1.00 95.56 153 PHE A CA 1
ATOM 1175 C C . PHE A 1 153 ? 12.817 3.888 -6.860 1.00 95.56 153 PHE A C 1
ATOM 1177 O O . PHE A 1 153 ? 12.545 5.057 -7.137 1.00 95.56 153 PHE A O 1
ATOM 1184 N N . HIS A 1 154 ? 13.700 3.568 -5.915 1.00 95.06 154 HIS A N 1
ATOM 1185 C CA . HIS A 1 154 ? 14.557 4.536 -5.239 1.00 95.06 154 HIS A CA 1
ATOM 1186 C C . HIS A 1 154 ? 15.996 4.019 -5.234 1.00 95.06 154 HIS A C 1
ATOM 1188 O O . HIS A 1 154 ? 16.303 3.022 -4.581 1.00 95.06 154 HIS A O 1
ATOM 1194 N N . GLY A 1 155 ? 16.868 4.704 -5.973 1.00 90.88 155 GLY A N 1
ATOM 1195 C CA . GLY A 1 155 ? 18.306 4.459 -5.971 1.00 90.88 155 GLY A CA 1
ATOM 1196 C C . GLY A 1 155 ? 19.007 5.304 -4.911 1.00 90.88 155 GLY A C 1
ATOM 1197 O O . GLY A 1 155 ? 18.724 6.495 -4.768 1.00 90.88 155 GLY A O 1
ATOM 1198 N N . MET A 1 156 ? 19.948 4.701 -4.181 1.00 91.19 156 MET A N 1
ATOM 1199 C CA . MET A 1 156 ? 20.856 5.439 -3.300 1.00 91.19 156 MET A CA 1
ATOM 1200 C C . MET A 1 156 ? 21.952 6.095 -4.151 1.00 91.19 156 MET A C 1
ATOM 1202 O O . MET A 1 156 ? 23.051 5.564 -4.285 1.00 91.19 156 MET A O 1
ATOM 1206 N N . GLY A 1 157 ? 21.614 7.231 -4.761 1.00 90.50 157 GLY A N 1
ATOM 1207 C CA . GLY A 1 157 ? 22.437 7.899 -5.769 1.00 90.50 157 GLY A CA 1
ATOM 1208 C C . GLY A 1 157 ? 21.983 7.593 -7.198 1.00 90.50 157 GLY A C 1
ATOM 1209 O O . GLY A 1 157 ? 21.032 6.839 -7.423 1.00 90.50 157 GLY A O 1
ATOM 1210 N N . ARG A 1 158 ? 22.656 8.218 -8.165 1.00 90.75 158 ARG A N 1
ATOM 1211 C CA . ARG A 1 158 ? 22.339 8.124 -9.591 1.00 90.75 158 ARG A CA 1
ATOM 1212 C C . ARG A 1 158 ? 23.616 8.067 -10.411 1.00 90.75 158 ARG A C 1
ATOM 1214 O O . ARG A 1 158 ? 24.510 8.882 -10.209 1.00 90.75 158 ARG A O 1
ATOM 1221 N N . GLU A 1 159 ? 23.658 7.129 -11.339 1.00 90.75 159 GLU A N 1
ATOM 1222 C CA . GLU A 1 159 ? 24.700 6.982 -12.342 1.00 90.75 159 GLU A CA 1
ATOM 1223 C C . GLU A 1 159 ? 24.268 7.549 -13.699 1.00 90.75 159 GLU A C 1
ATOM 1225 O O . GLU A 1 159 ? 23.079 7.560 -14.050 1.00 90.75 159 GLU A O 1
ATOM 1230 N N . ASP A 1 160 ? 25.252 7.984 -14.484 1.00 92.69 160 ASP A N 1
ATOM 1231 C CA . ASP A 1 160 ? 25.048 8.334 -15.885 1.00 92.69 160 ASP A CA 1
ATOM 1232 C C . ASP A 1 160 ? 24.772 7.089 -16.739 1.00 92.69 160 ASP A C 1
ATOM 1234 O O . ASP A 1 160 ? 25.033 5.943 -16.358 1.00 92.69 160 ASP A O 1
ATOM 1238 N N . ILE A 1 161 ? 24.200 7.303 -17.924 1.00 91.88 161 ILE A N 1
ATOM 1239 C CA . ILE A 1 161 ? 23.788 6.211 -18.818 1.00 91.88 161 ILE A CA 1
ATOM 1240 C C . ILE A 1 161 ? 24.998 5.371 -19.244 1.00 91.88 161 ILE A C 1
ATOM 1242 O O . ILE A 1 161 ? 24.908 4.144 -19.246 1.00 91.88 161 ILE A O 1
ATOM 1246 N N . ASP A 1 162 ? 26.132 6.011 -19.502 1.00 92.50 162 ASP A N 1
ATOM 1247 C CA . ASP A 1 162 ? 27.382 5.395 -19.946 1.00 92.50 162 ASP A CA 1
ATOM 1248 C C . ASP A 1 162 ? 28.267 4.855 -18.807 1.00 92.50 162 ASP A C 1
ATOM 1250 O O . ASP A 1 162 ? 29.297 4.215 -19.060 1.00 92.50 162 ASP A O 1
ATOM 1254 N N . ALA A 1 163 ? 27.842 5.027 -17.554 1.00 91.31 163 ALA A N 1
ATOM 1255 C CA . ALA A 1 163 ? 28.501 4.454 -16.389 1.00 91.31 163 ALA A CA 1
ATOM 1256 C C . ALA A 1 163 ? 28.153 2.965 -16.195 1.00 91.31 163 ALA A C 1
ATOM 1258 O O . ALA A 1 163 ? 27.041 2.514 -16.483 1.00 91.31 163 ALA A O 1
ATOM 1259 N N . ARG A 1 164 ? 29.119 2.206 -15.661 1.00 91.19 164 ARG A N 1
ATOM 1260 C CA . ARG A 1 164 ? 28.948 0.826 -15.173 1.00 91.19 164 ARG A CA 1
ATOM 1261 C C . ARG A 1 164 ? 29.141 0.792 -13.660 1.00 91.19 164 ARG A C 1
ATOM 1263 O O . ARG A 1 164 ? 29.935 1.578 -13.144 1.00 91.19 164 ARG A O 1
ATOM 1270 N N . MET A 1 165 ? 28.462 -0.134 -12.992 1.00 83.75 165 MET A N 1
ATOM 1271 C CA . MET A 1 165 ? 28.489 -0.321 -11.534 1.00 83.75 165 MET A CA 1
ATOM 1272 C C . MET A 1 165 ? 28.190 -1.761 -11.146 1.00 83.75 165 MET A C 1
ATOM 1274 O O . MET A 1 165 ? 27.486 -2.442 -11.927 1.00 83.75 165 MET A O 1
#

pLDDT: mean 93.65, std 3.64, range [76.5, 97.56]

Radius of gyration: 23.92 Å; chains: 1; bounding box: 51×33×69 Å

Secondary structure (DSSP, 8-state):
-HHHHHHHHTTT---SEEEEEEE--HHHHHHHHHHHHHHT-S-PPPHHHHHHHHHHHHHHHHH--EE-SSS-SEEEEEETTTTEEEEEEPPPPP--------TT--SS--B-TTTTTS--GGGTTS-BSSS--HHHHHHHHHHHHH--S------SS---TT---

Sequence (165 aa):
MWVDRALRASEGIEWHRFSCGSCWDPELLAREEALWTEIGTAWGESIRSAFNREWGKLIEARTGGVGGPQAPEIVFLADVSAGLVEITQMPLYLKGRYLKFDRSLPQTRWPCRRCQGRGCADCGGTGKTYPTSVEELLGAPALARSGAAATKFHGMGREDIDARM

Foldseek 3Di:
DLLVQVCVQCPPPDFQEEFEWEDDDPVVQVVVVVVCVVVVDPPDDDPGRVVRVVSQVVNCVVPVGDYDDPDGQKYWYHYPVVRHIHIDGDDDDDDDDDWDPALQAFADWAFDPPQCQQADPVVNGRRGPGNHHVQRVVFVVVCVVNVDPGDDDDDPDGDHSRDTD

InterPro domains:
  IPR039894 tRNA pseudouridine synthase Pus10-like [PTHR21568] (85-165)
  IPR048741 Pus10-like, C-terminal [PF21238] (93-165)
  IPR055174 Pus10, THUMP domain, archaeal [PF22023] (2-79)